Protein AF-W2SA34-F1 (afdb_monomer_lite)

Radius of gyration: 13.67 Å; chains: 1; bounding box: 24×23×38 Å

InterPro domains:
  IPR029063 S-adenosyl-L-methionine-dependent methyltransferase superfamily [G3DSA:3.40.50.150] (2-75)

Foldseek 3Di:
DAPVCLLVVLLVVLVPDDPPDDDDDDADADPDDDDPVCLPDPVCVVVRNNRHYHPVVVVVSCVVSPHPDDDDPDD

Organism: Cyphellophora europaea (strain CBS 101466) (NCBI:txid1220924)

Structure (mmCIF, N/CA/C/O backbone):
data_AF-W2SA34-F1
#
_entry.id   AF-W2SA34-F1
#
loop_
_atom_site.group_PDB
_atom_site.id
_atom_site.type_symbol
_atom_site.label_atom_id
_atom_site.label_alt_id
_atom_site.label_comp_id
_atom_site.label_asym_id
_atom_site.label_entity_id
_atom_site.label_seq_id
_atom_site.pdbx_PDB_ins_code
_atom_site.Cartn_x
_atom_site.Cartn_y
_atom_site.Cartn_z
_atom_site.occupancy
_atom_site.B_iso_or_equiv
_atom_site.auth_seq_id
_atom_site.auth_comp_id
_atom_site.auth_asym_id
_atom_site.auth_atom_id
_atom_site.pdbx_PDB_model_num
ATOM 1 N N . ILE A 1 1 ? 1.168 8.455 -4.627 1.00 81.62 1 ILE A N 1
ATOM 2 C CA . ILE A 1 1 ? 2.096 8.581 -3.476 1.00 81.62 1 ILE A CA 1
ATOM 3 C C . ILE A 1 1 ? 3.294 7.689 -3.765 1.00 81.62 1 ILE A C 1
ATOM 5 O O . ILE A 1 1 ? 3.058 6.523 -4.090 1.00 81.62 1 ILE A O 1
ATOM 9 N N . PRO A 1 2 ? 4.530 8.210 -3.721 1.00 88.06 2 PRO A N 1
ATOM 10 C CA . PRO A 1 2 ? 5.735 7.399 -3.883 1.00 88.06 2 PRO A CA 1
ATOM 11 C C . PRO A 1 2 ? 5.739 6.197 -2.930 1.00 88.06 2 PRO A C 1
ATOM 13 O O . PRO A 1 2 ? 5.285 6.306 -1.794 1.00 88.06 2 PRO A O 1
ATOM 16 N N . GLN A 1 3 ? 6.262 5.049 -3.371 1.00 87.38 3 GLN A N 1
ATOM 17 C CA . GLN A 1 3 ? 6.226 3.806 -2.583 1.00 87.38 3 GLN A CA 1
ATOM 18 C C . GLN A 1 3 ? 6.853 3.977 -1.187 1.00 87.38 3 GLN A C 1
ATOM 20 O O . GLN A 1 3 ? 6.300 3.486 -0.206 1.00 87.38 3 GLN A O 1
ATOM 25 N N . ALA A 1 4 ? 7.960 4.721 -1.089 1.00 92.44 4 ALA A N 1
ATOM 26 C CA . ALA A 1 4 ? 8.650 5.001 0.172 1.00 92.44 4 ALA A CA 1
ATOM 27 C C . ALA A 1 4 ? 7.795 5.796 1.180 1.00 92.44 4 ALA A C 1
ATOM 29 O O . ALA A 1 4 ? 7.981 5.663 2.385 1.00 92.44 4 ALA A O 1
ATOM 30 N N . GLU A 1 5 ? 6.826 6.580 0.704 1.00 96.12 5 GLU A N 1
ATOM 31 C CA . GLU A 1 5 ? 5.958 7.409 1.547 1.00 96.12 5 GLU A CA 1
ATOM 32 C C . GLU A 1 5 ? 4.630 6.726 1.896 1.00 96.12 5 GLU A C 1
ATOM 34 O O . GLU A 1 5 ? 3.870 7.237 2.720 1.00 96.12 5 GLU A O 1
ATOM 39 N N . LYS A 1 6 ? 4.328 5.554 1.313 1.00 95.69 6 LYS A N 1
ATOM 40 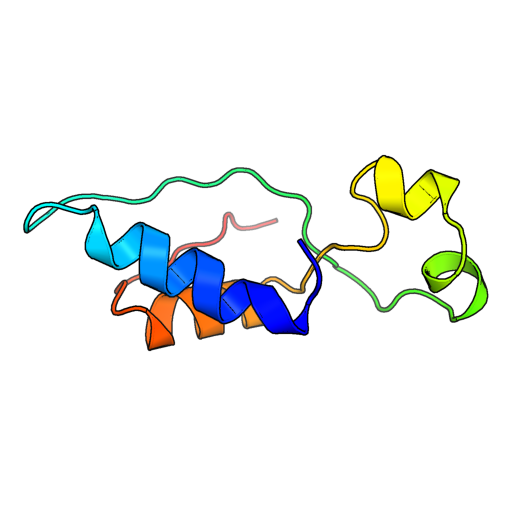C CA . LYS A 1 6 ? 3.052 4.871 1.574 1.00 95.69 6 LYS A CA 1
ATOM 41 C C . LYS A 1 6 ? 2.877 4.540 3.050 1.00 95.69 6 LYS A C 1
ATOM 43 O O . LYS A 1 6 ? 1.819 4.837 3.595 1.00 95.69 6 LYS A O 1
ATOM 48 N N . GLN A 1 7 ? 3.902 4.010 3.720 1.00 97.62 7 GLN A N 1
ATOM 49 C CA . GLN A 1 7 ? 3.792 3.689 5.147 1.00 97.62 7 GLN A CA 1
ATOM 50 C C . GLN A 1 7 ? 3.445 4.923 5.991 1.00 97.62 7 GLN A C 1
ATOM 52 O O . GLN A 1 7 ? 2.595 4.839 6.875 1.00 97.62 7 GLN A O 1
ATOM 57 N N . LEU A 1 8 ? 4.056 6.074 5.695 1.00 98.00 8 LEU A N 1
ATOM 58 C CA . LEU A 1 8 ? 3.747 7.326 6.383 1.00 98.00 8 LEU A CA 1
ATOM 59 C C . LEU A 1 8 ? 2.281 7.724 6.174 1.00 98.00 8 LEU A C 1
ATOM 61 O O . LEU A 1 8 ? 1.601 8.061 7.139 1.00 98.00 8 LEU A O 1
ATOM 65 N N . ALA A 1 9 ? 1.765 7.606 4.947 1.00 96.75 9 ALA A N 1
ATOM 66 C CA . ALA A 1 9 ? 0.363 7.897 4.659 1.00 96.75 9 ALA A CA 1
ATOM 67 C C . ALA A 1 9 ? -0.597 7.010 5.475 1.00 96.75 9 ALA A C 1
ATOM 69 O O . ALA A 1 9 ? -1.562 7.519 6.041 1.00 96.75 9 ALA A O 1
ATOM 70 N N . PHE A 1 10 ? -0.321 5.707 5.601 1.00 96.56 10 PHE A N 1
ATOM 71 C CA . PHE A 1 10 ? -1.141 4.808 6.426 1.00 96.56 10 PHE A CA 1
ATOM 72 C C . PHE A 1 10 ? -1.043 5.121 7.927 1.00 96.56 10 PHE A C 1
AT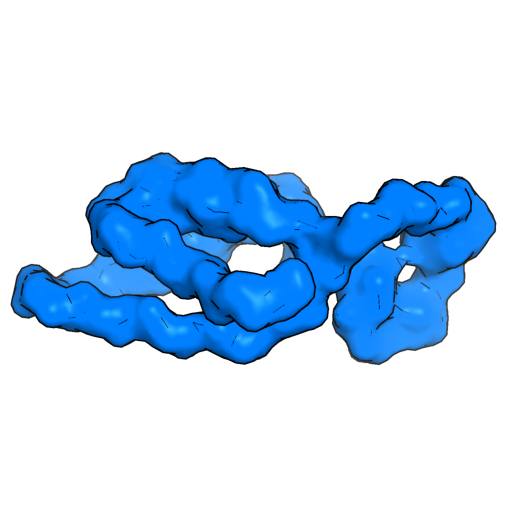OM 74 O O . PHE A 1 10 ? -2.054 5.039 8.628 1.00 96.56 10 PHE A O 1
ATOM 81 N N . ASN A 1 11 ? 0.130 5.527 8.419 1.00 97.44 11 ASN A N 1
ATOM 82 C CA . ASN A 1 11 ? 0.299 5.971 9.806 1.00 97.44 11 ASN A CA 1
ATOM 83 C C . ASN A 1 11 ? -0.521 7.239 10.089 1.00 97.44 11 ASN A C 1
ATOM 85 O O . ASN A 1 11 ? -1.217 7.319 11.102 1.00 97.44 11 ASN A O 1
ATOM 89 N N . GLU A 1 12 ? -0.497 8.204 9.167 1.00 97.06 12 GLU A N 1
ATOM 90 C CA . GLU A 1 12 ? -1.283 9.433 9.286 1.00 97.06 12 GLU A CA 1
ATOM 91 C C . GLU A 1 12 ? -2.784 9.167 9.199 1.00 97.06 12 GLU A C 1
ATOM 93 O O . GLU A 1 12 ? -3.552 9.768 9.949 1.00 97.06 12 GLU A O 1
ATOM 98 N N . MET A 1 13 ? -3.215 8.211 8.368 1.00 95.56 13 MET A N 1
ATOM 99 C CA . MET A 1 13 ? -4.598 7.736 8.401 1.00 95.56 13 MET A CA 1
ATOM 100 C C . MET A 1 13 ? -4.942 7.217 9.797 1.00 95.56 13 MET A C 1
ATOM 102 O O . MET A 1 13 ? -5.905 7.695 10.383 1.00 95.56 13 MET A O 1
ATOM 106 N N . ALA A 1 14 ? -4.152 6.303 10.369 1.00 94.75 14 ALA A N 1
ATOM 107 C CA . ALA A 1 14 ? -4.419 5.740 11.696 1.00 94.75 14 ALA A CA 1
ATOM 108 C C . ALA A 1 14 ? -4.495 6.806 12.802 1.00 94.75 14 ALA A C 1
ATOM 110 O O . ALA A 1 14 ? -5.380 6.736 13.657 1.00 94.75 14 ALA A O 1
ATOM 111 N N . ARG A 1 15 ? -3.629 7.828 12.755 1.00 96.00 15 ARG A N 1
ATOM 112 C CA . ARG A 1 15 ? -3.604 8.938 13.724 1.00 96.00 15 ARG A CA 1
ATOM 113 C C . ARG A 1 15 ? -4.934 9.696 13.805 1.00 96.00 15 ARG A C 1
ATOM 115 O O . ARG A 1 15 ? -5.278 10.209 14.868 1.00 96.00 15 ARG A O 1
ATOM 122 N N . LEU A 1 16 ? -5.684 9.772 12.705 1.00 94.94 16 LEU A N 1
ATOM 123 C CA . LEU A 1 16 ? -6.953 10.504 12.629 1.00 94.94 16 LEU A CA 1
ATOM 124 C C . LEU A 1 16 ? -8.161 9.696 13.133 1.00 94.94 16 LEU A C 1
ATOM 126 O O . LEU A 1 16 ? -9.247 10.253 13.311 1.00 94.94 16 LEU A O 1
ATOM 130 N N . PHE A 1 17 ? -8.012 8.388 13.357 1.00 93.00 17 PHE A N 1
ATOM 131 C CA . PHE A 1 17 ? -9.136 7.521 13.693 1.00 93.00 17 PHE A CA 1
ATOM 132 C C . PHE A 1 17 ? -9.481 7.561 15.184 1.00 93.00 17 PHE A C 1
ATOM 134 O O . PHE A 1 17 ? -8.637 7.407 16.064 1.00 93.00 17 PHE A O 1
ATOM 141 N N . LYS A 1 18 ? -10.781 7.675 15.479 1.00 91.06 18 LYS A N 1
ATOM 142 C CA . LYS A 1 18 ? -11.317 7.415 16.822 1.00 91.06 18 LYS A CA 1
ATOM 143 C C . LYS A 1 18 ? -11.283 5.913 17.123 1.00 91.06 18 LYS A C 1
ATOM 145 O O . LYS A 1 18 ? -11.343 5.080 16.214 1.00 91.06 18 LYS A O 1
ATOM 150 N N . ARG A 1 19 ? -11.262 5.557 18.413 1.00 86.50 19 ARG A N 1
ATOM 151 C CA . ARG A 1 19 ? -11.358 4.156 18.865 1.00 86.50 19 ARG A CA 1
ATOM 152 C C . ARG A 1 19 ? -12.574 3.475 18.226 1.00 86.50 19 ARG A C 1
ATOM 154 O O . ARG A 1 19 ? -13.689 3.972 18.339 1.00 86.50 19 ARG A O 1
ATOM 161 N N . GLY A 1 20 ? -12.345 2.337 17.570 1.00 86.69 20 GLY A N 1
ATOM 162 C CA . GLY A 1 20 ? -13.390 1.553 16.900 1.00 86.69 20 GLY A CA 1
ATOM 163 C C . GLY A 1 20 ? -13.733 1.990 15.469 1.00 86.69 20 GLY A C 1
ATOM 164 O O . GLY A 1 20 ? -14.601 1.373 14.851 1.00 86.69 20 GLY A O 1
ATOM 165 N N . GLY A 1 21 ? -13.068 3.012 14.919 1.00 91.00 21 GLY A N 1
ATOM 166 C CA . GLY A 1 21 ? -13.255 3.410 13.524 1.00 91.00 21 GLY A CA 1
ATOM 167 C C . GLY A 1 21 ? -12.813 2.328 12.528 1.00 91.00 21 GLY A C 1
ATOM 168 O O . GLY A 1 21 ? -12.003 1.456 12.843 1.00 91.00 21 GLY A O 1
ATOM 169 N N . ARG A 1 22 ? -13.368 2.375 11.312 1.00 92.31 22 ARG A N 1
ATOM 170 C CA . ARG A 1 22 ? -13.098 1.410 10.234 1.00 92.31 22 ARG A CA 1
ATOM 171 C C . ARG A 1 22 ? -12.625 2.127 8.981 1.00 92.31 22 ARG A C 1
ATOM 173 O O . ARG A 1 22 ? -13.250 3.095 8.562 1.00 92.31 22 ARG A O 1
ATOM 180 N N . LEU A 1 23 ? -11.545 1.633 8.391 1.00 93.12 23 LEU A N 1
ATOM 181 C CA . LEU A 1 23 ? -10.978 2.172 7.164 1.00 93.12 23 LEU A CA 1
ATOM 182 C C . LEU A 1 23 ? -11.491 1.371 5.963 1.00 93.12 23 LEU A C 1
ATOM 184 O O . LEU A 1 23 ? -11.386 0.144 5.946 1.00 93.12 23 LEU A O 1
ATOM 188 N N . ALA A 1 24 ? -12.039 2.070 4.971 1.00 93.12 24 ALA A N 1
ATOM 189 C CA . ALA A 1 24 ? -12.411 1.519 3.674 1.00 93.12 24 ALA A CA 1
ATOM 190 C C . ALA A 1 24 ? -11.668 2.307 2.589 1.00 93.12 24 ALA A C 1
ATOM 192 O O . ALA A 1 24 ? -11.793 3.527 2.522 1.00 93.12 24 ALA A O 1
ATOM 193 N N . ILE A 1 25 ? -10.873 1.611 1.776 1.00 92.25 25 ILE A N 1
ATOM 194 C CA . ILE A 1 25 ? -10.064 2.197 0.702 1.00 92.25 25 ILE A CA 1
ATOM 195 C C . ILE A 1 25 ? -10.395 1.464 -0.596 1.00 92.25 25 ILE A C 1
ATOM 197 O O . ILE A 1 25 ? -10.467 0.235 -0.607 1.00 92.25 25 ILE A O 1
ATOM 201 N N . SER A 1 26 ? -10.562 2.224 -1.678 1.00 92.88 26 SER A N 1
ATOM 202 C CA . SER A 1 26 ? -10.603 1.713 -3.047 1.00 92.88 26 SER A CA 1
ATOM 203 C C . SER A 1 26 ? -9.350 2.190 -3.771 1.00 92.88 26 SER A C 1
ATOM 205 O O . SER A 1 26 ? -9.125 3.393 -3.866 1.00 92.88 26 SER A O 1
ATOM 207 N N . ASP A 1 27 ? -8.537 1.256 -4.255 1.00 92.81 27 ASP A N 1
ATOM 208 C CA . ASP A 1 27 ? -7.292 1.542 -4.968 1.00 92.81 27 ASP A CA 1
ATOM 209 C C . ASP A 1 27 ? -6.980 0.411 -5.959 1.00 92.81 27 ASP A C 1
ATOM 211 O O . ASP A 1 27 ? -7.502 -0.702 -5.840 1.00 92.81 27 ASP A O 1
ATOM 215 N N . ASN A 1 28 ? -6.112 0.691 -6.925 1.00 92.06 28 ASN A N 1
ATOM 216 C CA . ASN A 1 28 ? -5.615 -0.299 -7.866 1.00 92.06 28 ASN A CA 1
ATOM 217 C C . ASN A 1 28 ? -4.529 -1.152 -7.196 1.00 92.06 28 ASN A C 1
ATOM 219 O O . ASN A 1 28 ? -3.592 -0.632 -6.586 1.00 92.06 28 ASN A O 1
ATOM 223 N N . LEU A 1 29 ? -4.625 -2.474 -7.353 1.00 92.50 29 LEU A N 1
ATOM 224 C CA . LEU A 1 29 ? -3.648 -3.421 -6.819 1.00 92.50 29 LEU A CA 1
ATOM 225 C C . LEU A 1 29 ? -2.893 -4.127 -7.934 1.00 92.50 29 LEU A C 1
ATOM 227 O O . LEU A 1 29 ? -3.464 -4.549 -8.943 1.00 92.50 29 LEU A O 1
ATOM 231 N N . LEU A 1 30 ? -1.597 -4.312 -7.713 1.00 93.56 30 LEU A N 1
ATOM 232 C CA . LEU A 1 30 ? -0.747 -5.007 -8.658 1.00 93.56 30 LEU A CA 1
ATOM 233 C C . LEU A 1 30 ? -0.938 -6.527 -8.550 1.00 93.56 30 LEU A C 1
ATOM 235 O O . LEU A 1 30 ? -0.615 -7.119 -7.521 1.00 93.56 30 LEU A O 1
ATOM 239 N N . LYS A 1 31 ? -1.433 -7.167 -9.621 1.00 90.38 31 LYS A N 1
ATOM 240 C CA . LYS A 1 31 ? -1.547 -8.640 -9.714 1.00 90.38 31 LYS A CA 1
ATOM 241 C C . LYS A 1 31 ? -0.277 -9.322 -10.249 1.00 90.38 31 LYS A C 1
ATOM 243 O O . LYS A 1 31 ? -0.051 -10.491 -9.959 1.00 90.38 31 LYS A O 1
ATOM 248 N N . LYS A 1 32 ? 0.534 -8.620 -11.048 1.00 90.19 32 LYS A N 1
ATOM 249 C CA . LYS A 1 32 ? 1.789 -9.111 -11.651 1.00 90.19 32 LYS A CA 1
ATOM 250 C C . LYS A 1 32 ? 2.807 -7.985 -11.707 1.00 90.19 32 LYS A C 1
ATOM 252 O O . LYS A 1 32 ? 2.413 -6.836 -11.854 1.00 90.19 32 LYS A O 1
ATOM 257 N N . ASP A 1 33 ? 4.093 -8.303 -11.641 1.00 91.50 33 ASP A N 1
ATOM 258 C CA . ASP A 1 33 ? 5.126 -7.272 -11.681 1.00 91.50 33 ASP A CA 1
ATOM 259 C C . ASP A 1 33 ? 5.133 -6.502 -13.011 1.00 91.50 33 ASP A C 1
ATOM 261 O O . ASP A 1 33 ? 4.977 -7.067 -14.093 1.00 91.50 33 ASP A O 1
ATOM 265 N N . LEU A 1 34 ? 5.317 -5.183 -12.912 1.00 92.19 34 LEU A N 1
ATOM 266 C CA . LEU A 1 34 ? 5.465 -4.299 -14.065 1.00 92.19 34 LEU A CA 1
ATOM 267 C C . LEU A 1 34 ? 6.877 -4.404 -14.633 1.00 92.19 34 LEU A C 1
ATOM 269 O O . LEU A 1 34 ? 7.853 -4.384 -13.872 1.00 92.19 34 LEU A O 1
ATOM 273 N N . THR A 1 35 ? 6.981 -4.425 -15.962 1.00 95.12 35 THR A N 1
ATOM 274 C CA . THR A 1 35 ? 8.269 -4.331 -16.654 1.00 95.12 35 THR A CA 1
ATOM 275 C C . THR A 1 35 ? 8.944 -2.982 -16.364 1.00 95.12 35 THR A C 1
ATOM 277 O O . THR A 1 35 ? 8.255 -1.998 -16.069 1.00 95.12 35 THR A O 1
ATOM 280 N N . PRO A 1 36 ? 10.283 -2.887 -16.471 1.00 93.44 36 PRO A N 1
ATOM 281 C CA . PRO A 1 36 ? 10.995 -1.625 -16.262 1.00 93.44 36 PRO A CA 1
ATOM 282 C C . PRO A 1 36 ? 10.486 -0.487 -17.157 1.00 93.44 36 PRO A C 1
ATOM 2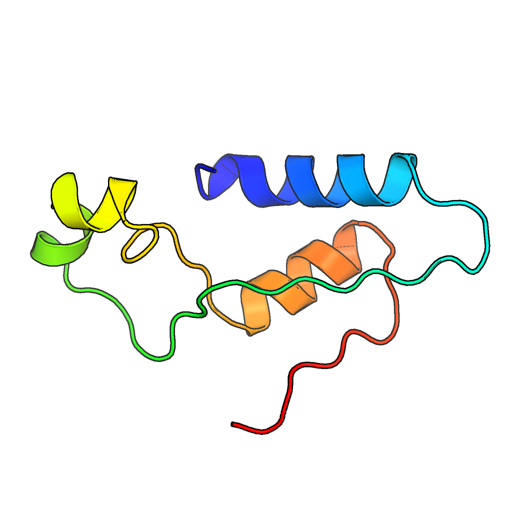84 O O . PRO A 1 36 ? 10.304 0.626 -16.675 1.00 93.44 36 PRO A O 1
ATOM 287 N N . ALA A 1 37 ? 10.172 -0.790 -18.423 1.00 94.56 37 ALA A N 1
ATOM 288 C CA . ALA A 1 37 ? 9.632 0.181 -19.373 1.00 94.56 37 ALA A CA 1
ATOM 289 C C . ALA A 1 37 ? 8.291 0.770 -18.905 1.00 94.56 37 ALA A C 1
ATOM 291 O O . ALA A 1 37 ? 8.117 1.984 -18.917 1.00 94.56 37 ALA A O 1
ATOM 292 N N . LEU A 1 38 ? 7.369 -0.070 -18.415 1.00 93.44 38 LEU A N 1
A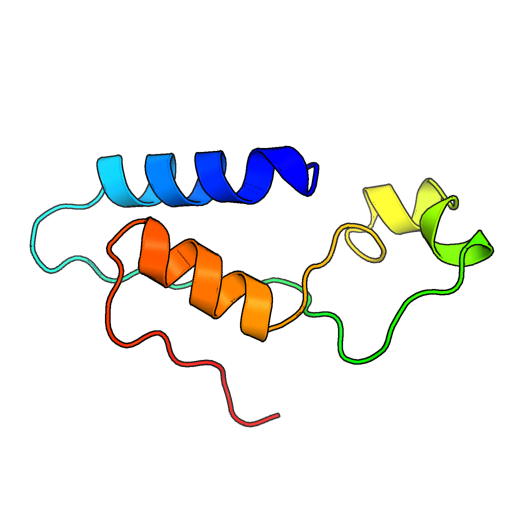TOM 293 C CA . LEU A 1 38 ? 6.083 0.403 -17.896 1.00 93.44 38 LEU A CA 1
ATOM 294 C C . LEU A 1 38 ? 6.261 1.253 -16.635 1.00 93.44 38 LEU A C 1
ATOM 296 O O . LEU A 1 38 ? 5.574 2.254 -16.478 1.00 93.44 38 LEU A O 1
ATOM 300 N N . ARG A 1 39 ? 7.194 0.896 -15.742 1.00 90.44 39 ARG A N 1
ATOM 301 C CA . ARG A 1 39 ? 7.449 1.669 -14.511 1.00 90.44 39 ARG A CA 1
ATOM 302 C C . ARG A 1 39 ? 7.942 3.091 -14.783 1.00 90.44 39 ARG A C 1
ATOM 304 O O . ARG A 1 39 ? 7.686 3.967 -13.964 1.00 90.44 39 ARG A O 1
ATOM 311 N N . GLN A 1 40 ? 8.649 3.301 -15.891 1.00 92.06 40 GLN A N 1
ATOM 312 C CA . GLN A 1 40 ? 9.217 4.599 -16.268 1.00 92.06 40 GLN A CA 1
ATOM 313 C C . GLN A 1 40 ? 8.254 5.462 -17.101 1.00 92.06 40 GLN A C 1
ATOM 315 O O . GLN A 1 40 ? 8.542 6.634 -17.335 1.00 92.06 40 GLN A O 1
ATOM 320 N N . ASP A 1 41 ? 7.103 4.924 -17.516 1.00 94.50 41 ASP A N 1
ATOM 321 C CA . ASP A 1 41 ? 6.093 5.680 -18.254 1.00 94.50 41 ASP A CA 1
ATOM 322 C C . ASP A 1 41 ? 5.337 6.638 -17.320 1.00 94.50 41 ASP A C 1
ATOM 324 O O . ASP A 1 41 ? 4.531 6.241 -16.467 1.00 94.50 41 ASP A O 1
ATOM 328 N N . ILE A 1 42 ? 5.588 7.934 -17.507 1.00 93.56 42 ILE A N 1
ATOM 329 C CA . ILE A 1 42 ? 4.970 8.989 -16.708 1.00 93.56 42 ILE A CA 1
ATOM 330 C C . ILE A 1 42 ? 3.460 9.106 -16.940 1.00 93.56 42 ILE A C 1
ATOM 332 O O . ILE A 1 42 ? 2.732 9.412 -15.997 1.00 93.56 42 ILE A O 1
ATOM 336 N N . SER A 1 43 ? 2.969 8.807 -18.149 1.00 96.00 43 SER A N 1
ATOM 337 C CA . SER A 1 43 ? 1.537 8.812 -18.466 1.00 96.00 43 SER A CA 1
ATOM 338 C C . SER A 1 43 ? 0.805 7.742 -17.660 1.00 96.00 43 SER A C 1
ATOM 340 O O . SER A 1 43 ? -0.253 7.992 -17.080 1.00 96.00 43 SER A O 1
ATOM 342 N N . LEU A 1 44 ? 1.401 6.554 -17.540 1.00 94.19 44 LEU A N 1
ATOM 343 C CA . LEU A 1 44 ? 0.853 5.481 -16.711 1.00 94.19 44 LEU A CA 1
ATOM 344 C C . LEU A 1 44 ? 0.950 5.792 -15.211 1.00 94.19 44 LEU A C 1
ATOM 346 O O . LEU A 1 44 ? 0.046 5.435 -14.448 1.00 94.19 44 LEU A O 1
ATOM 350 N N . TYR A 1 45 ? 2.005 6.486 -14.780 1.00 92.06 45 TYR A N 1
ATOM 351 C CA . TYR A 1 45 ? 2.150 6.901 -13.385 1.00 92.06 45 TYR A CA 1
ATOM 352 C C . TYR A 1 45 ? 1.054 7.880 -12.955 1.00 92.06 45 TYR A C 1
ATOM 354 O O . TYR A 1 45 ? 0.363 7.620 -11.967 1.00 92.06 45 TYR A O 1
ATOM 362 N N . VAL A 1 46 ? 0.828 8.955 -13.720 1.00 92.88 46 VAL A N 1
ATOM 363 C CA . VAL A 1 46 ? -0.198 9.965 -13.386 1.00 92.88 46 VAL A CA 1
ATOM 364 C C . VAL A 1 46 ? -1.627 9.424 -13.485 1.00 92.88 46 VAL A C 1
ATOM 366 O O . VAL A 1 46 ? -2.540 9.983 -12.888 1.00 92.88 46 VAL A O 1
ATOM 369 N N . ARG A 1 47 ? -1.823 8.301 -14.188 1.00 91.81 47 ARG A N 1
ATOM 370 C CA . ARG A 1 47 ? -3.097 7.568 -14.271 1.00 91.81 47 ARG A CA 1
ATOM 371 C C . ARG A 1 47 ? -3.293 6.527 -13.161 1.00 91.81 47 ARG A C 1
ATOM 373 O O . ARG A 1 47 ? -4.228 5.735 -13.245 1.00 91.81 47 ARG A O 1
ATOM 380 N N . CYS A 1 48 ? -2.427 6.494 -12.144 1.00 91.62 48 CYS A N 1
ATOM 381 C CA . CYS A 1 48 ? -2.469 5.522 -11.043 1.00 91.62 48 CYS A CA 1
ATOM 382 C C . CYS A 1 48 ? -2.342 4.055 -11.504 1.00 91.62 48 CYS A C 1
ATOM 384 O O . CYS A 1 48 ? -2.936 3.159 -10.903 1.00 91.62 48 CYS A O 1
ATOM 386 N N . VAL A 1 49 ? -1.575 3.800 -12.574 1.00 91.69 49 VAL A N 1
ATOM 387 C CA . VAL A 1 49 ? -1.347 2.444 -13.106 1.00 91.69 49 VAL A CA 1
ATOM 388 C C . VAL A 1 49 ? -0.026 1.861 -12.615 1.00 91.69 49 VAL A C 1
ATOM 390 O O . VAL A 1 49 ? 0.030 0.682 -12.287 1.00 91.69 49 VAL A O 1
ATOM 393 N N . THR A 1 50 ? 1.043 2.661 -12.545 1.00 92.38 50 THR A N 1
ATOM 394 C CA . THR A 1 50 ? 2.391 2.153 -12.213 1.00 92.38 50 THR A CA 1
ATOM 395 C C . THR A 1 50 ? 2.816 2.413 -10.769 1.00 92.38 50 THR A C 1
ATOM 397 O O . THR A 1 50 ? 3.705 1.732 -10.265 1.00 92.38 50 THR A O 1
ATOM 400 N N . GLY A 1 51 ? 2.147 3.338 -10.069 1.00 89.56 51 GLY A N 1
ATOM 401 C CA . GLY A 1 51 ? 2.356 3.646 -8.641 1.00 89.56 51 GLY A CA 1
ATOM 402 C C . GLY A 1 51 ? 1.590 2.740 -7.660 1.00 89.56 51 GLY A C 1
ATOM 403 O O . GLY A 1 51 ? 1.406 3.082 -6.486 1.00 89.56 51 GLY A O 1
ATOM 404 N N . VAL A 1 52 ? 1.086 1.610 -8.146 1.00 93.19 52 VAL A N 1
ATOM 405 C CA . VAL A 1 52 ? 0.247 0.666 -7.396 1.00 93.19 52 VAL A CA 1
ATOM 406 C C . VAL A 1 52 ? 1.105 -0.316 -6.600 1.00 93.19 52 VAL A C 1
ATOM 408 O O . VAL A 1 52 ? 2.187 -0.700 -7.038 1.00 93.19 52 VAL A O 1
ATOM 411 N N . SER A 1 53 ? 0.625 -0.732 -5.428 1.00 93.94 53 SER A N 1
ATOM 412 C CA . SER A 1 53 ? 1.304 -1.754 -4.610 1.00 93.94 53 SER A CA 1
ATOM 413 C C . SER A 1 53 ? 0.577 -3.093 -4.716 1.00 93.94 53 SER A C 1
ATOM 415 O O . SER A 1 53 ? -0.560 -3.161 -5.193 1.00 93.94 53 SER A O 1
ATOM 417 N N . LYS A 1 54 ? 1.222 -4.176 -4.282 1.00 93.88 54 LYS A N 1
ATOM 418 C CA . LYS A 1 54 ? 0.580 -5.491 -4.199 1.00 93.88 54 LYS A CA 1
ATOM 419 C C . LYS A 1 54 ? -0.399 -5.521 -3.024 1.00 93.88 54 LYS A C 1
ATOM 421 O O . LYS A 1 54 ? -0.298 -4.740 -2.080 1.00 93.88 54 LYS A O 1
ATOM 426 N N . GLY A 1 55 ? -1.347 -6.458 -3.046 1.00 93.38 55 GLY A N 1
ATOM 427 C CA . GLY A 1 55 ? -2.287 -6.625 -1.931 1.00 93.38 55 GLY A CA 1
ATOM 428 C C . GLY A 1 55 ? -1.595 -6.968 -0.603 1.00 93.38 55 GLY A C 1
ATOM 429 O O . GLY A 1 55 ? -2.049 -6.555 0.463 1.00 93.38 55 GLY A O 1
ATOM 430 N N . GLU A 1 56 ? -0.477 -7.692 -0.659 1.00 93.38 56 GLU A N 1
ATOM 431 C CA . GLU A 1 56 ? 0.359 -7.992 0.510 1.00 93.38 56 GLU A CA 1
ATOM 432 C C . GLU A 1 56 ? 0.997 -6.737 1.121 1.00 93.38 56 GLU A C 1
ATOM 434 O O . GLU A 1 56 ? 0.980 -6.596 2.343 1.00 93.38 56 GLU A O 1
ATOM 439 N N . ASP A 1 57 ? 1.430 -5.780 0.292 1.00 94.62 57 ASP A N 1
ATOM 440 C CA . ASP A 1 57 ? 1.964 -4.498 0.757 1.00 94.62 57 ASP A CA 1
ATOM 441 C C . ASP A 1 57 ? 0.899 -3.724 1.544 1.00 94.62 57 ASP A C 1
ATOM 443 O O . ASP A 1 57 ? 1.172 -3.230 2.632 1.00 94.62 57 ASP A O 1
ATOM 447 N N . TYR A 1 58 ? -0.351 -3.680 1.059 1.00 94.50 58 TYR A N 1
ATOM 448 C CA . TYR A 1 58 ? -1.451 -3.034 1.791 1.00 94.50 58 TYR A CA 1
ATOM 449 C C . TYR A 1 58 ? -1.704 -3.701 3.141 1.00 94.50 58 TYR A C 1
ATOM 451 O O . TYR A 1 58 ? -1.868 -3.008 4.145 1.00 94.50 58 TYR A O 1
ATOM 459 N N . LYS A 1 59 ? -1.721 -5.041 3.190 1.00 94.31 59 LYS A N 1
ATOM 460 C CA . LYS A 1 59 ? -1.863 -5.773 4.458 1.00 94.31 59 LYS A CA 1
ATOM 461 C C . LYS A 1 59 ? -0.734 -5.412 5.423 1.00 94.31 59 LYS A C 1
ATOM 463 O O . LYS A 1 59 ? -1.004 -5.211 6.604 1.00 94.31 59 LYS A O 1
ATOM 468 N N . HIS A 1 60 ? 0.493 -5.297 4.920 1.00 95.44 60 HIS A N 1
ATOM 469 C CA . HIS A 1 60 ? 1.660 -4.916 5.707 1.00 95.44 60 HIS A CA 1
ATOM 470 C C . HIS A 1 60 ? 1.568 -3.473 6.223 1.00 95.44 60 HIS A C 1
ATOM 472 O O . HIS A 1 60 ? 1.687 -3.256 7.428 1.00 95.44 60 HIS A O 1
ATOM 478 N N . TYR A 1 61 ? 1.260 -2.503 5.355 1.00 96.50 61 TYR A N 1
ATOM 479 C CA . TYR A 1 61 ? 1.140 -1.097 5.744 1.00 96.50 61 TYR A CA 1
ATOM 480 C C . TYR A 1 61 ? 0.053 -0.867 6.787 1.00 96.50 61 TYR A C 1
ATOM 482 O O . TYR A 1 61 ? 0.279 -0.181 7.784 1.00 96.50 61 TYR A O 1
ATOM 490 N N . LEU A 1 62 ? -1.115 -1.483 6.574 1.00 95.69 62 LEU A N 1
ATOM 491 C CA . LEU A 1 62 ? -2.237 -1.437 7.506 1.00 95.69 62 LEU A CA 1
ATOM 492 C C . LEU A 1 62 ? -1.864 -2.066 8.850 1.00 95.69 62 LEU A C 1
ATOM 494 O O . LEU A 1 62 ? -2.186 -1.499 9.892 1.00 95.69 62 LEU A O 1
ATOM 498 N N . HIS A 1 63 ? -1.165 -3.203 8.828 1.00 95.44 63 HIS A N 1
ATOM 499 C CA . HIS A 1 63 ? -0.718 -3.879 10.040 1.00 95.44 63 HIS A CA 1
ATOM 500 C C . HIS A 1 63 ? 0.250 -3.014 10.856 1.00 95.44 63 HIS A C 1
ATOM 502 O O . HIS A 1 63 ? 0.020 -2.825 12.050 1.00 95.44 63 HIS A O 1
ATOM 508 N N . ILE A 1 64 ? 1.277 -2.440 10.216 1.00 97.00 64 ILE A N 1
ATOM 509 C CA . ILE A 1 64 ? 2.241 -1.546 10.879 1.00 97.00 64 ILE A CA 1
ATOM 510 C C . ILE A 1 64 ? 1.545 -0.304 11.444 1.00 97.00 64 ILE A C 1
ATOM 512 O O . ILE A 1 64 ? 1.822 0.089 12.573 1.00 97.00 64 ILE A O 1
ATOM 516 N N . ALA A 1 65 ? 0.599 0.279 10.703 1.00 96.12 65 ALA A N 1
ATOM 517 C CA . ALA A 1 65 ? -0.167 1.441 11.151 1.00 96.12 65 ALA A CA 1
ATOM 518 C C . ALA A 1 65 ? -1.154 1.128 12.301 1.00 96.12 65 ALA A C 1
ATOM 520 O O . ALA A 1 65 ? -1.815 2.027 12.815 1.00 96.12 65 ALA A O 1
ATOM 521 N N . GLY A 1 66 ? -1.272 -0.137 12.722 1.00 94.56 66 GLY A N 1
ATOM 522 C CA . GLY A 1 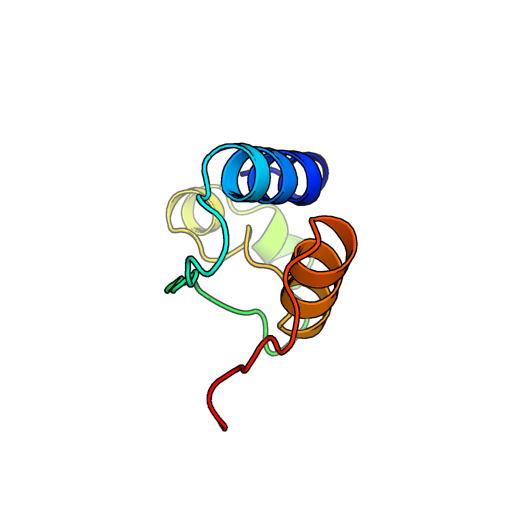66 ? -2.111 -0.559 13.845 1.00 94.56 66 GLY A CA 1
ATOM 523 C C . GLY A 1 66 ? -3.540 -0.959 13.465 1.00 94.56 66 GLY A C 1
ATOM 524 O O . GLY A 1 66 ? -4.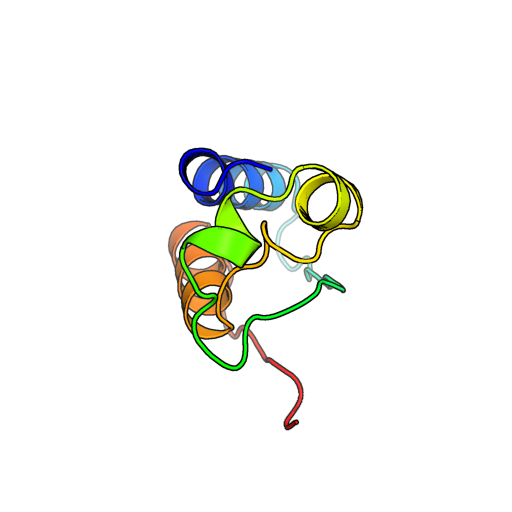340 -1.285 14.349 1.00 94.56 66 GLY A O 1
ATOM 525 N N . PHE A 1 67 ? -3.876 -0.998 12.172 1.00 93.94 67 PHE A N 1
ATOM 526 C CA . PHE A 1 67 ? -5.148 -1.548 11.711 1.00 93.94 67 PHE A CA 1
ATOM 527 C C . PHE A 1 67 ? -5.131 -3.078 11.796 1.00 93.94 67 PHE A C 1
ATOM 529 O O . PHE A 1 67 ? -4.201 -3.754 11.353 1.00 93.94 67 PHE A O 1
ATOM 536 N N . LYS A 1 68 ? -6.201 -3.649 12.353 1.00 90.75 68 LYS A N 1
ATOM 537 C CA . LYS A 1 68 ? -6.356 -5.098 12.540 1.00 90.75 68 LYS A CA 1
ATOM 538 C C . LYS A 1 68 ? -7.451 -5.648 11.630 1.00 90.75 68 LYS A C 1
ATOM 540 O O . LYS A 1 68 ? -8.449 -4.979 11.379 1.00 90.75 68 LYS A O 1
ATOM 545 N N . GLY A 1 69 ? -7.282 -6.892 11.177 1.00 89.69 69 GLY A N 1
ATOM 546 C CA . GLY A 1 69 ? -8.310 -7.609 10.415 1.00 89.69 69 GLY A CA 1
ATOM 547 C C . GLY A 1 69 ? -8.542 -7.072 9.000 1.00 89.69 69 GLY A C 1
ATOM 548 O O . GLY A 1 69 ? -9.682 -7.072 8.534 1.00 89.69 69 GLY A O 1
ATOM 549 N N . ALA A 1 70 ? -7.484 -6.605 8.329 1.00 90.88 70 ALA A N 1
ATOM 550 C CA . ALA A 1 70 ? -7.555 -6.156 6.941 1.00 90.88 70 ALA A CA 1
ATOM 551 C C . ALA A 1 70 ? -8.112 -7.271 6.036 1.00 90.88 70 ALA A C 1
ATOM 553 O O . ALA A 1 70 ? -7.579 -8.382 5.996 1.00 90.88 70 ALA A O 1
ATOM 554 N N . ARG A 1 71 ? -9.185 -6.964 5.301 1.00 90.56 71 ARG A N 1
ATOM 555 C CA . ARG A 1 71 ? -9.805 -7.865 4.323 1.00 90.56 71 ARG A CA 1
ATOM 556 C C . ARG A 1 71 ? -9.652 -7.271 2.936 1.00 90.56 71 ARG A C 1
ATOM 558 O O . ARG A 1 71 ? -10.034 -6.127 2.716 1.00 90.56 71 ARG A O 1
ATOM 565 N N . LEU A 1 72 ? -9.122 -8.069 2.019 1.00 86.44 72 LEU A N 1
ATOM 566 C CA . LEU A 1 72 ? -9.183 -7.781 0.593 1.00 86.44 72 LEU A CA 1
ATOM 567 C C . LEU A 1 72 ? -10.326 -8.607 -0.006 1.00 86.44 72 LEU A C 1
ATOM 569 O O . LEU A 1 72 ? -10.493 -9.757 0.411 1.00 86.44 72 LEU A O 1
ATOM 573 N N . PRO A 1 73 ? -11.113 -8.053 -0.942 1.00 81.00 73 PRO A N 1
ATOM 574 C CA . PRO A 1 73 ? -12.105 -8.830 -1.670 1.00 81.00 73 PRO A CA 1
ATOM 575 C C . PRO A 1 73 ? -11.445 -10.021 -2.373 1.00 81.00 73 PRO A C 1
ATOM 577 O O . PRO A 1 73 ? -10.387 -9.873 -2.990 1.00 81.00 73 PRO A O 1
ATOM 580 N N . SER A 1 74 ? -12.073 -11.192 -2.295 1.00 68.38 74 SER A N 1
ATOM 581 C CA . SER A 1 74 ? -11.700 -12.361 -3.092 1.00 68.38 74 SER A CA 1
ATOM 582 C C . SER A 1 74 ? -11.869 -12.002 -4.576 1.00 68.38 74 SER A C 1
ATOM 584 O O . SER A 1 74 ? -12.995 -11.779 -5.016 1.00 68.38 74 SER A O 1
ATOM 586 N N . THR A 1 75 ? -10.772 -11.868 -5.327 1.00 60.47 75 THR A N 1
ATOM 587 C CA . THR A 1 75 ? -10.741 -11.489 -6.759 1.00 60.47 75 THR A CA 1
ATOM 588 C C . THR A 1 75 ? -9.650 -12.229 -7.514 1.00 60.47 75 THR A C 1
ATOM 590 O O . THR A 1 75 ? -8.794 -12.853 -6.854 1.00 60.47 75 THR A O 1
#

Sequence (75 aa):
IPQAEKQLAFNEMARLFKRGGRLAISDNLLKKDLTPALRQDISLYVRCVTGVSKGEDYKHYLHIAGFKGARLPST

pLDDT: mean 92.09, std 5.63, range [60.47, 98.0]

Secondary structure (DSSP, 8-state):
--HHHHHHHHHHHHHTPPTT--------B-SSPPPHHHHH-HHHHHTTSSS-B-HHHHHHHHHHTT--S------